Protein AF-A0A949HSY3-F1 (afdb_monomer_lite)

Secondary structure (DSSP, 8-state):
-PPPPPP--HHHHHHHHHH--SS-EEEHHHHHHTT--HHHHHHH-EEEEP-TT-GGG-EEETTEEESEEEEEEHHHHHHHHHHHTT----HHHHHHS-HHHHHHHHHHHHH--

Foldseek 3Di:
DPDPDDADDPVLLLQLLVPAQQADFDALVRCVVSVPDPVLWVVQKDKQAADPVDPVRFDDDPNHTDRIGIGGGSLSSLCVSCVSVVHDQDVCLVPPDRRSSSSVVSNVVSVVD

Structure (mmCIF, N/CA/C/O backbone):
data_AF-A0A949HSY3-F1
#
_entry.id   AF-A0A949HSY3-F1
#
loop_
_atom_site.group_PDB
_atom_site.id
_atom_site.type_symbol
_atom_site.label_atom_id
_atom_site.label_alt_id
_atom_site.label_comp_id
_atom_site.label_asym_id
_atom_site.label_entity_id
_atom_site.label_seq_id
_atom_site.pdbx_PDB_ins_code
_atom_site.Cartn_x
_atom_site.Cartn_y
_atom_site.Cartn_z
_atom_site.occupancy
_atom_site.B_iso_or_equiv
_atom_site.auth_seq_id
_atom_site.auth_comp_id
_atom_site.auth_asym_id
_atom_site.auth_atom_id
_atom_site.pdbx_PDB_model_num
ATOM 1 N N . MET A 1 1 ? -12.033 -22.070 -2.278 1.00 33.06 1 MET A N 1
ATOM 2 C CA . MET A 1 1 ? -12.481 -20.743 -1.804 1.00 33.06 1 MET A CA 1
ATOM 3 C C . MET A 1 1 ? -11.234 -19.967 -1.426 1.00 33.06 1 MET A C 1
ATOM 5 O O . MET A 1 1 ? -10.516 -20.475 -0.567 1.00 33.06 1 MET A O 1
ATOM 9 N N . PRO A 1 2 ? -10.893 -18.838 -2.069 1.00 44.91 2 PRO A N 1
ATOM 10 C CA . PRO A 1 2 ? -9.782 -18.041 -1.572 1.00 44.91 2 PRO A CA 1
ATOM 11 C C . PRO A 1 2 ? -10.191 -17.516 -0.193 1.00 44.91 2 PRO A C 1
ATOM 13 O O . PRO A 1 2 ? -11.219 -16.854 -0.049 1.00 44.91 2 PRO A O 1
ATOM 16 N N . LYS A 1 3 ? -9.440 -17.918 0.836 1.00 54.59 3 LYS A N 1
ATOM 17 C CA . LYS A 1 3 ? -9.538 -17.332 2.173 1.00 54.59 3 LYS A CA 1
ATOM 18 C C . LYS A 1 3 ? -9.333 -15.821 2.016 1.00 54.59 3 LYS A C 1
ATOM 20 O O . LYS A 1 3 ? -8.545 -15.405 1.169 1.00 54.59 3 LYS A O 1
ATOM 25 N N . GLY A 1 4 ? -10.078 -15.018 2.777 1.00 69.88 4 GLY A N 1
ATOM 26 C CA . GLY A 1 4 ? -9.854 -13.572 2.823 1.00 69.88 4 GLY A CA 1
ATOM 27 C C . GLY A 1 4 ? -8.382 -13.262 3.100 1.00 69.88 4 GLY A C 1
ATOM 28 O O . GLY A 1 4 ? -7.684 -14.093 3.686 1.00 69.88 4 GLY A O 1
ATOM 29 N N . LEU A 1 5 ? -7.931 -12.092 2.647 1.00 83.50 5 LEU A N 1
ATOM 30 C CA . LEU A 1 5 ? -6.550 -11.653 2.814 1.00 83.50 5 LEU A CA 1
ATOM 31 C C . LEU A 1 5 ? -6.108 -11.768 4.280 1.00 83.50 5 LEU A C 1
ATOM 33 O O . LEU A 1 5 ? -6.883 -11.476 5.196 1.00 83.50 5 LEU A O 1
ATOM 37 N N . THR A 1 6 ? -4.866 -12.204 4.496 1.00 92.62 6 THR A N 1
ATOM 38 C CA . THR A 1 6 ? -4.272 -12.364 5.824 1.00 92.62 6 THR A CA 1
ATOM 39 C C . THR A 1 6 ? -4.420 -11.071 6.612 1.00 92.62 6 THR A C 1
ATOM 41 O O . THR A 1 6 ? -3.971 -10.016 6.164 1.00 92.62 6 THR A O 1
ATOM 44 N N . LYS A 1 7 ? -5.023 -11.152 7.804 1.00 94.81 7 LYS A N 1
ATOM 45 C CA . LYS A 1 7 ? -5.086 -10.006 8.710 1.00 94.81 7 LYS A CA 1
ATOM 46 C C . LYS A 1 7 ? -3.721 -9.729 9.331 1.00 94.81 7 LYS A C 1
ATOM 48 O O . LYS A 1 7 ? -3.058 -10.641 9.821 1.00 94.81 7 LYS A O 1
ATOM 53 N N . ILE A 1 8 ? -3.350 -8.455 9.373 1.00 96.31 8 ILE A N 1
ATOM 54 C CA . ILE A 1 8 ? -2.115 -7.960 9.990 1.00 96.31 8 ILE A CA 1
ATOM 55 C C . ILE A 1 8 ? -2.419 -7.076 11.205 1.00 96.31 8 ILE A C 1
ATOM 57 O O . ILE A 1 8 ? -3.518 -6.538 11.349 1.00 96.31 8 ILE A O 1
ATOM 61 N N . SER A 1 9 ? -1.444 -6.921 12.103 1.00 97.06 9 SER A N 1
ATOM 62 C CA . SER A 1 9 ? -1.588 -6.079 13.298 1.00 97.06 9 SER A CA 1
ATOM 63 C C . SER A 1 9 ? -1.632 -4.583 12.946 1.00 97.06 9 SER A C 1
ATOM 65 O O . SER A 1 9 ? -1.004 -4.168 11.971 1.00 97.06 9 SER A O 1
ATOM 67 N N . LYS A 1 10 ? -2.313 -3.753 13.763 1.00 95.62 10 LYS A N 1
ATOM 68 C CA . LYS A 1 10 ? -2.359 -2.282 13.570 1.00 95.62 10 LYS A CA 1
ATOM 69 C C . LYS A 1 10 ? -0.945 -1.680 13.427 1.00 95.62 10 LYS A C 1
ATOM 71 O O . LYS A 1 10 ? -0.734 -0.962 12.459 1.00 95.62 10 LYS A O 1
ATOM 76 N N . PRO A 1 11 ? 0.067 -2.025 14.253 1.00 97.62 11 PRO A N 1
ATOM 77 C CA . PRO A 1 11 ? 1.422 -1.490 14.071 1.00 97.62 11 PRO A CA 1
ATOM 78 C C . PRO A 1 11 ? 2.067 -1.831 12.720 1.00 97.62 11 PRO A C 1
ATOM 80 O O . PRO A 1 11 ? 2.719 -0.978 12.123 1.00 97.62 11 PRO A O 1
ATOM 83 N N . LEU A 1 12 ? 1.885 -3.060 12.218 1.00 97.56 12 LEU A N 1
ATOM 84 C CA . LEU A 1 12 ? 2.410 -3.438 10.904 1.00 97.56 12 LEU A CA 1
ATOM 85 C C . LEU A 1 12 ? 1.661 -2.706 9.785 1.00 97.56 12 LEU A C 1
ATOM 87 O O . LEU A 1 12 ? 2.297 -2.212 8.860 1.00 97.56 12 LEU A O 1
ATOM 91 N N . ALA A 1 13 ? 0.338 -2.591 9.903 1.00 97.44 13 ALA A N 1
ATOM 92 C CA . ALA A 1 13 ? -0.499 -1.851 8.966 1.00 97.44 13 ALA A CA 1
ATOM 93 C C . ALA A 1 13 ? -0.069 -0.377 8.855 1.00 97.44 13 ALA A C 1
ATOM 95 O O . ALA A 1 13 ? 0.184 0.103 7.753 1.00 97.44 13 ALA A O 1
ATOM 96 N N . LEU A 1 14 ? 0.113 0.309 9.989 1.00 97.00 14 LEU A N 1
ATOM 97 C CA . LEU A 1 14 ? 0.580 1.701 10.033 1.00 97.00 14 LEU A CA 1
ATOM 98 C C . LEU A 1 14 ? 1.982 1.860 9.437 1.00 97.00 14 LEU A C 1
ATOM 100 O O . LEU A 1 14 ? 2.230 2.783 8.664 1.00 97.00 14 LEU A O 1
ATOM 104 N N . ARG A 1 15 ? 2.897 0.933 9.749 1.00 97.94 15 ARG A N 1
ATOM 105 C CA . ARG A 1 15 ? 4.243 0.933 9.164 1.00 97.94 15 ARG A CA 1
ATOM 106 C C . ARG A 1 15 ? 4.188 0.780 7.644 1.00 97.94 15 ARG A C 1
ATOM 108 O O . ARG A 1 15 ? 4.832 1.560 6.953 1.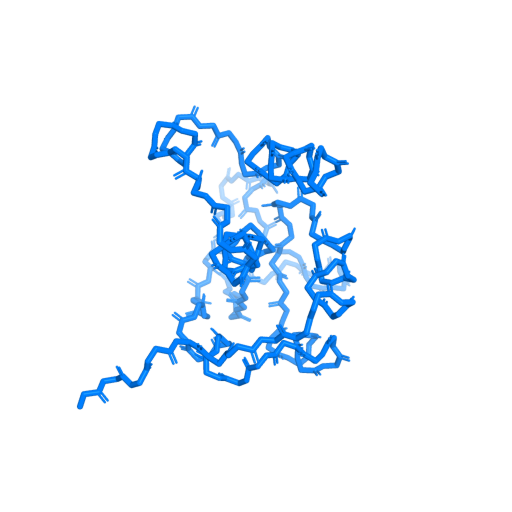00 97.94 15 ARG A O 1
ATOM 115 N N . LEU A 1 16 ? 3.433 -0.187 7.122 1.00 97.75 16 LEU A N 1
ATOM 116 C CA . LEU A 1 16 ? 3.286 -0.378 5.675 1.00 97.75 16 LEU A CA 1
ATOM 117 C C . LEU A 1 16 ? 2.677 0.856 5.004 1.00 97.75 16 LEU A C 1
ATOM 119 O O . LEU A 1 16 ? 3.209 1.320 4.000 1.00 97.75 16 LEU A O 1
ATOM 123 N N . LEU A 1 17 ? 1.626 1.434 5.592 1.00 97.56 17 LEU A N 1
ATOM 124 C CA . LEU A 1 17 ? 0.995 2.641 5.065 1.00 97.56 17 LEU A CA 1
ATOM 125 C C . LEU A 1 17 ? 1.961 3.832 5.028 1.00 97.56 17 LEU A C 1
ATOM 127 O O . LEU A 1 17 ? 1.958 4.584 4.058 1.00 97.56 17 LEU A O 1
ATOM 131 N N . SER A 1 18 ? 2.823 3.985 6.040 1.00 97.00 18 SER A N 1
ATOM 132 C CA . SER A 1 18 ? 3.825 5.062 6.078 1.00 97.00 18 SER A CA 1
ATOM 133 C C . SER A 1 18 ? 4.823 5.005 4.918 1.00 97.00 18 SER A C 1
ATOM 135 O O . SER A 1 18 ? 5.266 6.053 4.455 1.00 97.00 18 SER A O 1
ATOM 137 N N . LEU A 1 19 ? 5.118 3.800 4.417 1.00 96.88 19 LEU A N 1
ATOM 138 C CA . LEU A 1 19 ? 6.008 3.572 3.279 1.00 96.88 19 LEU A CA 1
ATOM 139 C C . LEU A 1 19 ? 5.315 3.808 1.931 1.00 96.88 19 LEU A C 1
ATOM 141 O O . LEU A 1 19 ? 5.994 4.001 0.934 1.00 96.88 19 LEU A O 1
ATOM 145 N N . CYS A 1 20 ? 3.981 3.777 1.879 1.00 96.12 20 CYS A N 1
ATOM 146 C CA . CYS A 1 20 ? 3.248 3.965 0.632 1.00 96.12 20 CYS A CA 1
ATOM 147 C C . CYS A 1 20 ? 3.225 5.446 0.237 1.00 96.12 20 CYS A C 1
ATOM 149 O O . CYS A 1 20 ? 2.849 6.302 1.045 1.00 96.12 20 CYS A O 1
ATOM 151 N N . ASP A 1 21 ? 3.556 5.735 -1.016 1.00 91.31 21 ASP A N 1
ATOM 152 C CA . ASP A 1 21 ? 3.458 7.061 -1.638 1.00 91.31 21 ASP A CA 1
ATOM 153 C C . ASP A 1 21 ? 2.377 7.133 -2.735 1.00 91.31 21 ASP A C 1
ATOM 155 O O . ASP A 1 21 ? 1.931 8.217 -3.092 1.00 91.31 21 ASP A O 1
ATOM 159 N N . GLY A 1 22 ? 1.909 5.975 -3.211 1.00 89.25 22 GLY A N 1
ATOM 160 C CA . GLY A 1 22 ? 0.908 5.794 -4.259 1.00 89.25 22 GLY A CA 1
ATOM 161 C C . GLY A 1 22 ? 1.484 5.573 -5.659 1.00 89.25 22 GLY A C 1
ATOM 162 O O . GLY A 1 22 ? 0.813 4.964 -6.493 1.00 89.25 22 GLY A O 1
ATOM 163 N N . ASP A 1 23 ? 2.711 6.003 -5.927 1.00 87.75 23 ASP A N 1
ATOM 164 C CA . ASP A 1 23 ? 3.298 5.963 -7.270 1.00 87.75 23 ASP A CA 1
ATOM 165 C C . ASP A 1 23 ? 4.359 4.887 -7.443 1.00 87.75 23 ASP A C 1
ATOM 167 O O . ASP A 1 23 ? 4.541 4.384 -8.554 1.00 87.75 23 ASP A O 1
ATOM 171 N N . GLU A 1 24 ? 4.998 4.467 -6.357 1.00 89.56 24 GLU A N 1
ATOM 172 C CA . GLU A 1 24 ? 5.968 3.388 -6.408 1.00 89.56 24 GLU A CA 1
ATOM 173 C C . GLU A 1 24 ? 5.335 2.029 -6.724 1.00 89.56 24 GLU A C 1
ATOM 175 O O . GLU A 1 24 ? 4.273 1.645 -6.217 1.00 89.56 24 GLU A O 1
ATOM 180 N N . ILE A 1 25 ? 6.074 1.246 -7.513 1.00 91.00 25 ILE A N 1
ATOM 181 C CA . ILE A 1 25 ? 5.856 -0.187 -7.679 1.00 91.00 25 ILE A CA 1
ATOM 182 C C . ILE A 1 25 ? 6.960 -0.912 -6.908 1.00 91.00 25 ILE A C 1
ATOM 184 O O . ILE A 1 25 ? 8.147 -0.817 -7.225 1.00 91.00 25 ILE A O 1
ATOM 188 N N . TRP A 1 26 ? 6.573 -1.669 -5.892 1.00 92.56 26 TRP A N 1
ATOM 189 C CA . TRP A 1 26 ? 7.494 -2.451 -5.081 1.00 92.56 26 TRP A CA 1
ATOM 190 C C . TRP A 1 26 ? 7.763 -3.804 -5.723 1.00 92.56 26 TRP A C 1
ATOM 192 O O . TRP A 1 26 ? 6.838 -4.487 -6.166 1.00 92.56 26 TRP A O 1
ATOM 202 N N . SER A 1 27 ? 9.027 -4.227 -5.740 1.00 92.19 27 SER A N 1
ATOM 203 C CA . SER A 1 27 ? 9.354 -5.598 -6.131 1.00 92.19 27 SER A CA 1
ATOM 204 C C . SER A 1 27 ? 8.764 -6.580 -5.119 1.00 92.19 27 SER A C 1
ATOM 206 O O . SER A 1 27 ? 8.618 -6.261 -3.935 1.00 92.19 27 SER A O 1
ATOM 208 N N . CYS A 1 28 ? 8.480 -7.810 -5.551 1.00 92.94 28 CYS A N 1
ATOM 209 C CA . CYS A 1 28 ? 7.993 -8.848 -4.639 1.00 92.94 28 CYS A CA 1
ATOM 210 C C . CYS A 1 28 ? 8.955 -9.075 -3.454 1.00 92.94 28 CYS A C 1
ATOM 212 O O . CYS A 1 28 ? 8.514 -9.283 -2.324 1.00 92.94 28 CYS A O 1
ATOM 214 N N . ASP A 1 29 ? 10.267 -8.976 -3.677 1.00 94.62 29 ASP A N 1
ATOM 215 C CA . ASP A 1 29 ? 11.271 -9.118 -2.616 1.00 94.62 29 ASP A CA 1
ATOM 216 C C . ASP A 1 29 ? 11.285 -7.928 -1.651 1.00 94.62 29 ASP A C 1
ATOM 218 O O . ASP A 1 29 ? 11.427 -8.111 -0.434 1.00 94.62 29 ASP A O 1
ATOM 222 N N . TYR A 1 30 ? 11.063 -6.710 -2.155 1.00 95.00 30 TYR A N 1
ATOM 223 C CA . TYR A 1 30 ? 10.860 -5.551 -1.293 1.00 95.00 30 TYR A CA 1
ATOM 224 C C . TYR A 1 30 ? 9.595 -5.718 -0.439 1.00 95.00 30 TYR A C 1
ATOM 226 O O . TYR A 1 30 ? 9.642 -5.551 0.779 1.00 95.00 30 TYR A O 1
ATOM 234 N N . CYS A 1 31 ? 8.479 -6.167 -1.021 1.00 96.38 31 CYS A N 1
ATOM 235 C CA . CYS A 1 31 ? 7.267 -6.477 -0.259 1.00 96.38 31 CYS A CA 1
ATOM 236 C C . CYS A 1 31 ? 7.540 -7.491 0.871 1.00 96.38 31 CYS A C 1
ATOM 238 O O . CYS A 1 31 ? 7.144 -7.262 2.019 1.00 96.38 31 CYS A O 1
ATOM 240 N N . ARG A 1 32 ? 8.274 -8.577 0.587 1.00 96.56 32 ARG A N 1
ATOM 241 C CA . ARG A 1 32 ? 8.643 -9.593 1.592 1.00 96.56 32 ARG A CA 1
ATOM 242 C C . ARG A 1 32 ? 9.521 -9.027 2.702 1.00 96.56 32 ARG A C 1
ATOM 244 O O . ARG A 1 32 ? 9.253 -9.278 3.878 1.00 96.56 32 ARG A O 1
ATOM 251 N N . THR A 1 33 ? 10.534 -8.228 2.366 1.00 97.12 33 THR A N 1
ATOM 252 C CA . THR A 1 33 ? 11.393 -7.570 3.371 1.00 97.12 33 THR A CA 1
ATOM 253 C C . THR A 1 33 ? 10.621 -6.568 4.232 1.00 97.12 33 THR A C 1
ATOM 255 O O . THR A 1 33 ? 10.887 -6.465 5.433 1.00 97.12 33 THR A O 1
ATOM 258 N N . GLN A 1 34 ? 9.593 -5.912 3.684 1.00 97.44 34 GLN A N 1
ATOM 259 C CA . GLN A 1 34 ? 8.677 -5.070 4.459 1.00 97.44 34 GLN A CA 1
ATOM 260 C C . GLN A 1 34 ? 7.630 -5.849 5.266 1.00 97.44 34 GLN A C 1
ATOM 262 O O . GLN A 1 34 ? 6.916 -5.235 6.063 1.00 97.44 34 GLN A O 1
ATOM 267 N N . ARG A 1 35 ? 7.610 -7.185 5.164 1.00 97.50 35 ARG A N 1
ATOM 268 C CA . ARG A 1 35 ? 6.657 -8.099 5.816 1.00 97.50 35 ARG A CA 1
ATOM 269 C C . ARG A 1 35 ? 5.218 -7.958 5.311 1.00 97.50 35 ARG A C 1
ATOM 271 O O . ARG A 1 35 ? 4.278 -8.173 6.075 1.00 97.50 35 ARG A O 1
ATOM 278 N N . VAL A 1 36 ? 5.040 -7.615 4.036 1.00 97.50 36 VAL A N 1
ATOM 279 C CA . VAL A 1 36 ? 3.741 -7.757 3.364 1.00 97.50 36 VAL A CA 1
ATOM 280 C C . VAL A 1 36 ? 3.387 -9.255 3.311 1.00 97.50 36 VAL A C 1
ATOM 282 O O . VAL A 1 36 ? 4.256 -10.053 2.949 1.00 97.50 36 VAL A O 1
ATOM 285 N N . PRO A 1 37 ? 2.163 -9.674 3.687 1.00 97.38 37 PRO A N 1
ATOM 286 C CA . PRO A 1 37 ? 1.764 -11.079 3.618 1.00 97.38 37 PRO A CA 1
ATOM 287 C C . PRO A 1 37 ? 1.862 -11.656 2.200 1.00 97.38 37 PRO A C 1
ATOM 289 O O . PRO A 1 37 ? 1.500 -10.996 1.228 1.00 97.38 37 PRO A O 1
ATOM 292 N N . GLU A 1 38 ? 2.312 -12.907 2.069 1.00 95.94 38 GLU A N 1
ATOM 293 C CA . GLU A 1 38 ? 2.550 -13.521 0.752 1.00 95.94 38 GLU A CA 1
ATOM 294 C C . GLU A 1 38 ? 1.267 -13.627 -0.088 1.00 95.94 38 GLU A C 1
ATOM 296 O O . GLU A 1 38 ? 1.304 -13.462 -1.302 1.00 95.94 38 GLU A O 1
ATOM 301 N N . ASP A 1 39 ? 0.110 -13.840 0.538 1.00 95.50 39 ASP A N 1
ATOM 302 C CA . ASP A 1 39 ? -1.175 -13.880 -0.163 1.00 95.50 39 ASP A CA 1
ATOM 303 C C . ASP A 1 39 ? -1.602 -12.509 -0.706 1.00 95.50 39 ASP A C 1
ATOM 305 O O . ASP A 1 39 ? -2.281 -12.452 -1.732 1.00 95.50 39 ASP A O 1
ATOM 309 N N . TRP A 1 40 ? -1.166 -11.412 -0.075 1.00 96.00 40 TRP A N 1
ATOM 310 C CA . TRP A 1 40 ? -1.331 -10.069 -0.633 1.00 96.00 40 TRP A CA 1
ATOM 311 C C . TRP A 1 40 ? -0.435 -9.916 -1.860 1.00 96.00 40 TRP A C 1
ATOM 313 O O . TRP A 1 40 ? -0.921 -9.538 -2.918 1.00 96.00 40 TRP A O 1
ATOM 323 N N . ILE A 1 41 ? 0.847 -10.283 -1.756 1.00 95.31 41 ILE A N 1
ATOM 324 C CA . ILE A 1 41 ? 1.805 -10.185 -2.870 1.00 95.31 41 ILE A CA 1
ATOM 325 C C . ILE A 1 41 ? 1.305 -10.980 -4.078 1.00 95.31 41 ILE A C 1
ATOM 327 O O . ILE A 1 41 ? 1.209 -10.441 -5.174 1.00 95.31 41 ILE A O 1
ATOM 331 N N . VAL A 1 42 ? 0.920 -12.244 -3.883 1.00 94.69 42 VAL A N 1
ATOM 332 C CA . VAL A 1 42 ? 0.430 -13.114 -4.964 1.00 94.69 42 VAL A CA 1
ATOM 333 C C . VAL A 1 42 ? -0.824 -12.554 -5.629 1.00 94.69 42 VAL A C 1
ATOM 335 O O . VAL A 1 42 ? -0.990 -12.730 -6.835 1.00 94.69 42 VAL A O 1
ATOM 338 N N . ARG A 1 43 ? -1.706 -11.906 -4.860 1.00 94.06 43 ARG A N 1
ATOM 339 C CA . ARG A 1 43 ? -2.957 -11.342 -5.375 1.00 94.06 43 ARG A CA 1
ATOM 340 C C . ARG A 1 43 ? -2.762 -10.006 -6.086 1.00 94.06 43 ARG A C 1
ATOM 342 O O . ARG A 1 43 ? -3.475 -9.747 -7.047 1.00 94.06 43 ARG A O 1
ATOM 349 N N . LEU A 1 44 ? -1.885 -9.154 -5.564 1.00 93.56 44 LEU A N 1
ATOM 350 C CA . LEU A 1 44 ? -1.726 -7.772 -6.016 1.00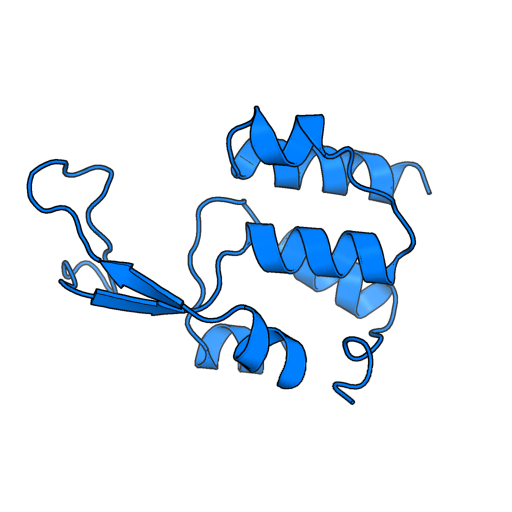 93.56 44 LEU A CA 1
ATOM 351 C C . LEU A 1 44 ? -0.618 -7.602 -7.056 1.00 93.56 44 LEU A C 1
ATOM 353 O O . LEU A 1 44 ? -0.539 -6.547 -7.681 1.00 93.56 44 LEU A O 1
ATOM 357 N N . ARG A 1 45 ? 0.271 -8.591 -7.206 1.00 92.75 45 ARG A N 1
ATOM 358 C CA . ARG A 1 45 ? 1.345 -8.503 -8.193 1.00 92.75 45 ARG A CA 1
ATOM 359 C C . ARG A 1 45 ? 0.784 -8.467 -9.607 1.00 92.75 45 ARG A C 1
ATOM 361 O O . ARG A 1 45 ? -0.128 -9.223 -9.938 1.00 92.75 45 ARG A O 1
ATOM 368 N N . ASP A 1 46 ? 1.401 -7.636 -10.429 1.00 90.75 46 ASP A N 1
ATOM 369 C CA . ASP A 1 46 ? 1.129 -7.540 -11.856 1.00 90.75 46 ASP A CA 1
ATOM 370 C C . ASP A 1 46 ? 2.436 -7.287 -12.621 1.00 90.75 46 ASP A C 1
ATOM 372 O O . ASP A 1 46 ? 3.472 -6.980 -12.018 1.00 90.75 46 ASP A O 1
ATOM 376 N N . ILE A 1 47 ? 2.386 -7.434 -13.942 1.00 85.00 47 ILE A N 1
ATOM 377 C CA . ILE A 1 47 ? 3.476 -7.100 -14.856 1.00 85.00 47 ILE A CA 1
ATOM 378 C C . ILE A 1 47 ? 3.170 -5.734 -15.463 1.00 85.00 47 ILE A C 1
ATOM 380 O O . ILE A 1 47 ? 2.258 -5.586 -16.271 1.00 85.00 47 ILE A O 1
ATOM 384 N N . TYR A 1 48 ? 3.959 -4.734 -15.088 1.00 80.69 48 TYR A N 1
ATOM 385 C CA . TYR A 1 48 ? 3.824 -3.379 -15.607 1.00 80.69 48 TYR A CA 1
ATOM 386 C C . TYR A 1 48 ? 4.770 -3.181 -16.786 1.00 80.69 48 TYR A C 1
ATOM 388 O O . TYR A 1 48 ? 5.976 -3.398 -16.658 1.00 80.69 48 TYR A O 1
ATOM 396 N N . GLU A 1 49 ? 4.227 -2.774 -17.929 1.00 73.88 49 GLU A N 1
ATOM 397 C CA . GLU A 1 49 ? 5.009 -2.488 -19.131 1.00 73.88 49 GLU A CA 1
ATOM 398 C C . GLU A 1 49 ? 5.447 -1.023 -19.143 1.00 73.88 49 GLU A C 1
ATOM 400 O O . GLU A 1 49 ? 4.650 -0.119 -18.879 1.00 73.88 49 GLU A O 1
ATOM 405 N N . SER A 1 50 ? 6.711 -0.779 -19.484 1.00 65.50 50 SER A N 1
ATOM 406 C CA . SER A 1 50 ? 7.171 0.576 -19.773 1.00 65.50 50 SER A CA 1
ATOM 407 C C . SER A 1 50 ? 6.599 1.047 -21.096 1.00 65.50 50 SER A C 1
ATOM 409 O O . SER A 1 50 ? 6.776 0.401 -22.130 1.00 65.50 50 SER A O 1
ATOM 411 N N . ASN A 1 51 ? 6.012 2.239 -21.097 1.00 61.50 51 ASN A N 1
ATOM 412 C CA . ASN A 1 51 ? 5.710 2.927 -22.340 1.00 61.50 51 ASN A CA 1
ATOM 413 C C . ASN A 1 51 ? 6.884 3.836 -22.722 1.00 61.50 51 ASN A C 1
ATOM 415 O O . ASN A 1 51 ? 6.980 4.969 -22.264 1.00 61.50 51 ASN A O 1
ATOM 419 N N . PHE A 1 52 ? 7.763 3.356 -23.603 1.00 57.47 52 PHE A N 1
ATOM 420 C CA . PHE A 1 52 ? 8.935 4.111 -24.074 1.00 57.47 52 PHE A CA 1
ATOM 421 C C . PHE A 1 52 ? 8.595 5.374 -24.889 1.00 57.47 52 PHE A C 1
ATOM 423 O O . PHE A 1 52 ? 9.493 6.156 -25.196 1.00 57.47 52 PHE A O 1
ATOM 430 N N . ALA A 1 53 ? 7.325 5.580 -25.263 1.00 57.78 53 ALA A N 1
ATOM 431 C CA . ALA A 1 53 ? 6.872 6.799 -25.934 1.00 57.78 53 ALA A CA 1
ATOM 432 C C . ALA A 1 53 ? 6.623 7.967 -24.961 1.00 57.78 53 ALA A C 1
ATOM 434 O O . ALA A 1 53 ? 6.546 9.113 -25.401 1.00 57.78 53 ALA A O 1
ATOM 435 N N . ASP A 1 54 ? 6.519 7.690 -23.659 1.00 53.97 54 ASP A N 1
ATOM 436 C CA . ASP A 1 54 ? 6.358 8.687 -22.604 1.00 53.97 54 ASP A CA 1
ATOM 437 C C . ASP A 1 54 ? 7.392 8.437 -21.486 1.00 53.97 54 ASP A C 1
ATOM 439 O O . ASP A 1 54 ? 7.281 7.457 -20.745 1.00 53.97 54 ASP A O 1
ATOM 443 N N . PRO A 1 55 ? 8.402 9.313 -21.319 1.00 54.38 55 PRO A N 1
ATOM 444 C CA . PRO A 1 55 ? 9.420 9.167 -20.281 1.00 54.38 55 PRO A CA 1
ATOM 445 C C . PRO A 1 55 ? 8.848 9.072 -18.859 1.00 54.38 55 PRO A C 1
ATOM 447 O O . PRO A 1 55 ? 9.466 8.428 -18.014 1.00 54.38 55 PRO A O 1
ATOM 450 N N . GLY A 1 56 ? 7.678 9.677 -18.600 1.00 56.38 56 GLY A N 1
ATOM 451 C CA . GLY A 1 56 ? 6.982 9.598 -17.309 1.00 56.38 56 GLY A CA 1
ATOM 452 C C . GLY A 1 56 ? 6.332 8.237 -17.035 1.00 56.38 56 GLY A C 1
ATOM 453 O O . GLY A 1 56 ? 6.020 7.925 -15.890 1.00 56.38 56 GLY A O 1
ATOM 454 N N . SER A 1 57 ? 6.181 7.415 -18.075 1.00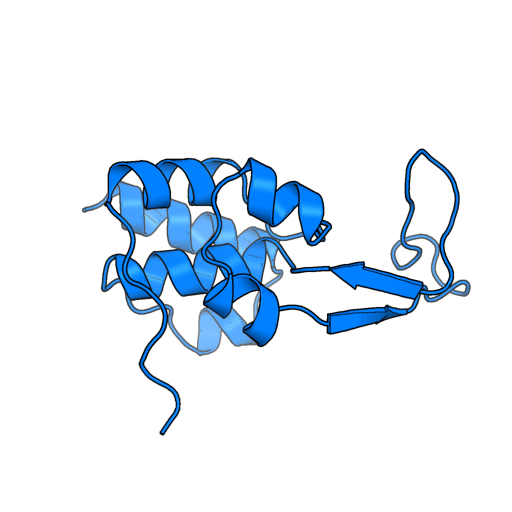 56.41 57 SER A N 1
ATOM 455 C CA . SER A 1 57 ? 5.625 6.059 -18.038 1.00 56.41 57 SER A CA 1
ATOM 456 C C . SER A 1 57 ? 6.702 4.976 -18.210 1.00 56.41 57 SER A C 1
ATOM 458 O O . SER A 1 57 ? 6.386 3.796 -18.379 1.00 56.41 57 SER A O 1
ATOM 460 N N . THR A 1 58 ? 7.982 5.363 -18.207 1.00 59.66 58 THR A N 1
ATOM 461 C CA . THR A 1 58 ? 9.107 4.425 -18.249 1.00 59.66 58 THR A CA 1
ATOM 462 C C . THR A 1 58 ? 9.468 4.005 -16.828 1.00 59.66 58 THR A C 1
ATOM 464 O O . THR A 1 58 ? 9.748 4.839 -15.969 1.00 59.66 58 THR A O 1
ATOM 467 N N . ILE A 1 59 ? 9.462 2.701 -16.579 1.00 64.75 59 ILE A N 1
ATOM 468 C CA . ILE A 1 59 ? 9.826 2.103 -15.298 1.00 64.75 59 ILE A CA 1
ATOM 469 C C . ILE A 1 59 ? 11.343 1.962 -15.249 1.00 64.75 59 ILE A C 1
ATOM 471 O O . ILE A 1 59 ? 11.952 1.386 -16.152 1.00 64.75 59 ILE A O 1
ATOM 475 N N . TYR A 1 60 ? 11.948 2.461 -14.175 1.00 64.31 60 TYR A N 1
ATOM 476 C CA . TYR A 1 60 ? 13.387 2.382 -13.955 1.00 64.31 60 TYR A CA 1
ATOM 477 C C . TYR A 1 60 ? 13.698 1.505 -12.742 1.00 64.31 60 TYR A C 1
ATOM 479 O O . TYR A 1 60 ? 13.108 1.677 -11.678 1.00 64.31 60 TYR A O 1
ATOM 487 N N . GLN A 1 61 ? 14.674 0.607 -12.876 1.00 66.44 61 GLN A N 1
ATOM 488 C CA . GLN A 1 61 ? 15.280 -0.125 -11.763 1.00 66.44 61 GLN A CA 1
ATOM 489 C C . GLN A 1 61 ? 16.777 0.191 -11.731 1.00 66.44 61 GLN A C 1
ATOM 491 O O . GLN A 1 61 ? 17.475 0.000 -12.724 1.00 66.44 61 GLN A O 1
ATOM 496 N N . GLU A 1 62 ? 17.262 0.728 -10.607 1.00 66.50 62 GLU A N 1
ATOM 497 C CA . GLU A 1 62 ? 18.667 1.148 -10.438 1.00 66.50 62 GLU A CA 1
ATOM 498 C C . GLU A 1 62 ? 19.160 2.107 -11.545 1.00 66.50 62 GLU A C 1
ATOM 500 O O . GLU A 1 62 ? 20.315 2.072 -11.962 1.00 66.50 62 GLU A O 1
ATOM 505 N N . GLY A 1 63 ? 18.266 2.964 -12.050 1.00 64.44 63 GLY A N 1
ATOM 506 C CA . GLY A 1 63 ? 18.561 3.914 -13.129 1.00 64.44 63 GLY A CA 1
ATOM 507 C C . GLY A 1 63 ? 18.498 3.331 -14.546 1.00 64.44 63 GLY A C 1
ATOM 508 O O . GLY A 1 63 ? 18.639 4.086 -15.505 1.00 64.44 63 GLY A O 1
ATOM 509 N N . ASN A 1 64 ? 18.235 2.030 -14.703 1.00 57.72 64 ASN A N 1
ATOM 510 C CA . ASN A 1 64 ? 18.061 1.395 -16.009 1.00 57.72 64 ASN A CA 1
ATOM 511 C C . ASN A 1 64 ? 16.574 1.287 -16.372 1.00 57.72 64 ASN A C 1
ATOM 513 O O . ASN A 1 64 ? 15.793 0.814 -15.542 1.00 57.72 64 ASN A O 1
ATOM 517 N N . PRO A 1 65 ? 16.164 1.675 -17.592 1.00 63.41 65 PRO A N 1
ATOM 518 C CA . PRO A 1 65 ? 14.797 1.468 -18.044 1.00 63.41 65 PRO A CA 1
ATOM 519 C C . PRO A 1 65 ? 14.534 -0.031 -18.233 1.00 63.41 65 PRO A C 1
ATOM 521 O O . PRO A 1 65 ? 15.297 -0.724 -18.910 1.00 63.41 65 PRO A O 1
ATOM 524 N N . LEU A 1 66 ? 13.449 -0.535 -17.651 1.00 69.06 66 LEU A N 1
ATOM 525 C CA . LEU A 1 66 ? 13.012 -1.918 -17.814 1.00 69.06 66 LEU A CA 1
ATOM 526 C C . LEU A 1 66 ? 11.799 -1.980 -18.736 1.00 69.06 66 LEU A C 1
ATOM 528 O O . LEU A 1 66 ? 10.843 -1.252 -18.504 1.00 69.06 66 LEU A O 1
ATOM 532 N N . PRO A 1 67 ? 11.767 -2.863 -19.746 1.00 67.56 67 PRO A N 1
ATOM 533 C CA . PRO A 1 67 ? 10.595 -2.998 -20.609 1.00 67.56 67 PRO A CA 1
ATOM 534 C C . PRO A 1 67 ? 9.375 -3.519 -19.847 1.00 67.56 67 PRO A C 1
ATOM 536 O O . PRO A 1 67 ? 8.255 -3.139 -20.162 1.00 67.56 67 PRO A O 1
ATOM 539 N N . HIS A 1 68 ? 9.605 -4.352 -18.832 1.00 77.50 68 HIS A N 1
ATOM 540 C CA . HIS A 1 68 ? 8.573 -4.909 -17.970 1.00 77.50 68 HIS A CA 1
ATOM 541 C C . HIS A 1 68 ? 9.101 -4.966 -16.541 1.00 77.50 68 HIS A C 1
ATOM 543 O O . HIS A 1 68 ? 10.279 -5.265 -16.326 1.00 77.50 68 HIS A O 1
ATOM 549 N N . TYR A 1 69 ? 8.228 -4.728 -15.572 1.00 81.69 69 TYR A N 1
ATOM 550 C CA . TYR A 1 69 ? 8.544 -4.836 -14.158 1.00 81.69 69 TYR A CA 1
ATOM 551 C C . TYR A 1 69 ? 7.414 -5.558 -13.426 1.00 81.69 69 TYR A C 1
ATOM 553 O O . TYR A 1 69 ? 6.277 -5.090 -13.413 1.00 81.69 69 TYR A O 1
ATOM 561 N N . GLU A 1 70 ? 7.723 -6.712 -12.833 1.00 87.31 70 GLU A N 1
ATOM 562 C CA . GLU A 1 70 ? 6.782 -7.444 -11.980 1.00 87.31 70 GLU A CA 1
ATOM 563 C C . GLU A 1 70 ? 6.839 -6.881 -10.558 1.00 87.31 70 GLU A C 1
ATOM 565 O O . GLU A 1 70 ? 7.891 -6.882 -9.909 1.00 87.31 70 GLU A O 1
ATOM 570 N N . GLY A 1 71 ? 5.700 -6.431 -10.044 1.00 92.88 71 GLY A N 1
ATOM 571 C CA . GLY A 1 71 ? 5.652 -5.863 -8.706 1.00 92.88 71 GLY A CA 1
ATOM 572 C C . GLY A 1 71 ? 4.248 -5.569 -8.216 1.00 92.88 71 GLY A C 1
ATOM 573 O O . GLY A 1 71 ? 3.259 -5.935 -8.842 1.00 92.88 71 GLY A O 1
ATOM 574 N N . VAL A 1 72 ? 4.172 -4.908 -7.069 1.00 94.62 72 VAL A N 1
ATOM 575 C CA . VAL A 1 72 ? 2.926 -4.508 -6.417 1.00 94.62 72 VAL A CA 1
ATOM 576 C C . VAL A 1 72 ? 2.929 -2.992 -6.270 1.00 94.62 72 VAL A C 1
ATOM 578 O O . VAL A 1 72 ? 3.879 -2.439 -5.717 1.00 94.62 72 VAL A O 1
ATOM 581 N N . ARG A 1 73 ? 1.881 -2.300 -6.728 1.00 93.50 73 ARG A N 1
ATOM 582 C CA . ARG A 1 73 ? 1.783 -0.849 -6.508 1.00 93.50 73 ARG A CA 1
ATOM 583 C C . ARG A 1 73 ? 1.569 -0.556 -5.031 1.00 93.50 73 ARG A C 1
ATOM 585 O O . ARG A 1 73 ? 0.741 -1.190 -4.373 1.00 93.50 73 ARG A O 1
ATOM 592 N N . SER A 1 74 ? 2.257 0.461 -4.528 1.00 95.31 74 SER A N 1
ATOM 593 C CA . SER A 1 74 ? 2.129 0.892 -3.137 1.00 95.31 74 SER A CA 1
ATOM 594 C C . SER A 1 74 ? 0.689 1.315 -2.791 1.00 95.31 74 SER A C 1
ATOM 596 O O . SER A 1 74 ? 0.215 1.037 -1.690 1.00 95.31 74 SER A O 1
ATOM 598 N N . VAL A 1 75 ? -0.071 1.875 -3.747 1.00 96.00 75 VAL A N 1
ATOM 599 C CA . VAL A 1 75 ? -1.501 2.196 -3.554 1.00 96.00 75 VAL A CA 1
ATOM 600 C C . VAL A 1 75 ? -2.366 0.963 -3.283 1.00 96.00 75 VAL A C 1
ATOM 602 O O . VAL A 1 75 ? -3.240 1.015 -2.421 1.00 96.00 75 VAL A O 1
ATOM 605 N N . ASP A 1 76 ? -2.108 -0.165 -3.948 1.00 96.00 76 ASP A N 1
ATOM 606 C CA . ASP A 1 76 ? -2.910 -1.381 -3.767 1.00 96.00 76 ASP A CA 1
ATOM 607 C C . ASP A 1 76 ? -2.658 -1.990 -2.374 1.00 96.00 76 ASP A C 1
ATOM 609 O O . ASP A 1 76 ? -3.575 -2.497 -1.720 1.00 96.00 76 ASP A O 1
ATOM 613 N N . ILE A 1 77 ? -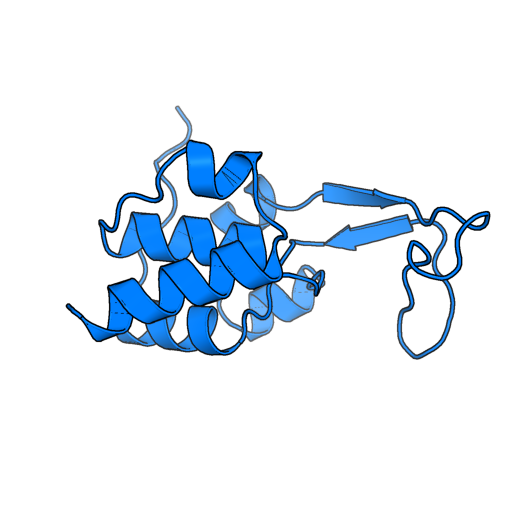1.424 -1.859 -1.869 1.00 96.88 77 ILE A N 1
ATOM 614 C CA . ILE A 1 77 ? -1.069 -2.199 -0.484 1.00 96.88 77 ILE A CA 1
ATOM 615 C C . ILE A 1 77 ? -1.800 -1.273 0.494 1.00 96.88 77 ILE A C 1
ATOM 617 O O . ILE A 1 77 ? -2.363 -1.759 1.476 1.00 96.88 77 ILE A O 1
ATOM 621 N N . ALA A 1 78 ? -1.833 0.037 0.230 1.00 97.31 78 ALA A N 1
ATOM 622 C CA . ALA A 1 78 ? -2.531 1.005 1.077 1.00 97.31 78 ALA A CA 1
ATOM 623 C C . ALA A 1 78 ? -4.040 0.715 1.171 1.00 97.31 78 ALA A C 1
ATOM 625 O O . ALA A 1 78 ? -4.605 0.770 2.264 1.00 97.31 78 ALA A O 1
ATOM 626 N N . VAL A 1 79 ? -4.681 0.332 0.062 1.00 96.38 79 VAL A N 1
ATOM 627 C CA . VAL A 1 79 ? -6.094 -0.083 0.047 1.00 96.38 79 VAL A CA 1
ATOM 628 C C . VAL A 1 79 ? -6.308 -1.345 0.888 1.00 96.38 79 VAL A C 1
ATOM 630 O O . VAL A 1 79 ? -7.197 -1.367 1.738 1.00 96.38 79 VAL A O 1
ATOM 633 N N . CYS A 1 80 ? -5.451 -2.364 0.751 1.00 96.12 80 CYS A N 1
ATOM 634 C CA . CYS A 1 80 ? -5.528 -3.566 1.593 1.00 96.12 80 CYS A CA 1
ATOM 635 C C . CYS A 1 80 ? -5.308 -3.253 3.084 1.00 96.12 80 CYS A C 1
ATOM 637 O O . CYS A 1 80 ? -5.937 -3.861 3.953 1.00 96.12 80 CYS A O 1
ATOM 639 N N . VAL A 1 81 ? -4.439 -2.287 3.403 1.00 96.69 81 VAL A N 1
ATOM 640 C CA . VAL A 1 81 ? -4.257 -1.791 4.774 1.00 96.69 81 VAL A CA 1
ATOM 641 C C . VAL A 1 81 ? -5.536 -1.135 5.297 1.00 96.69 81 VAL A C 1
ATOM 643 O O . VAL A 1 81 ? -5.947 -1.458 6.414 1.00 96.69 81 VAL A O 1
ATOM 646 N N . ALA A 1 82 ? -6.179 -0.266 4.511 1.00 95.31 82 ALA A N 1
ATOM 647 C CA . ALA A 1 82 ? -7.440 0.370 4.891 1.00 95.31 82 ALA A CA 1
ATOM 648 C C . ALA A 1 82 ? -8.511 -0.685 5.214 1.00 95.31 82 ALA A C 1
ATOM 650 O O . ALA A 1 82 ? -9.094 -0.665 6.299 1.00 95.31 82 ALA A O 1
ATOM 651 N N . GLU A 1 83 ? -8.677 -1.686 4.344 1.00 94.00 83 GLU A N 1
ATOM 652 C CA . GLU A 1 83 ? -9.594 -2.808 4.575 1.00 94.00 83 GLU A CA 1
ATOM 653 C C . GLU A 1 83 ? -9.241 -3.607 5.839 1.00 94.00 83 GLU A C 1
ATOM 655 O O . GLU A 1 83 ? -10.123 -3.953 6.631 1.00 94.00 83 GLU A O 1
ATOM 660 N N . ASN A 1 84 ? -7.952 -3.877 6.076 1.00 94.88 84 ASN A N 1
ATOM 661 C CA . ASN A 1 84 ? -7.492 -4.578 7.276 1.00 94.88 84 ASN A CA 1
ATOM 662 C C . ASN A 1 84 ? -7.843 -3.811 8.563 1.00 94.88 84 ASN A C 1
ATOM 664 O O . ASN A 1 84 ? -8.209 -4.430 9.569 1.00 94.88 84 ASN A O 1
ATOM 668 N N . LEU A 1 85 ? -7.764 -2.478 8.512 1.00 94.50 85 LEU A N 1
ATOM 669 C CA . LEU A 1 85 ? -8.152 -1.560 9.585 1.00 94.50 85 LEU A CA 1
ATOM 670 C C . LEU A 1 85 ? -9.661 -1.268 9.620 1.00 94.50 85 LEU A C 1
ATOM 672 O O . LEU A 1 85 ? -10.117 -0.563 10.507 1.00 94.50 85 LEU A O 1
ATOM 676 N N . SER A 1 86 ? -10.455 -1.886 8.739 1.00 94.44 86 SER A N 1
ATOM 677 C CA . SER A 1 86 ? -11.908 -1.675 8.613 1.00 94.44 86 SER A CA 1
ATOM 678 C C . SER A 1 86 ? -12.316 -0.263 8.164 1.00 94.44 86 SER A C 1
ATOM 680 O O . SER A 1 86 ? -13.473 0.123 8.325 1.00 94.44 86 SER A O 1
ATOM 682 N N . ILE A 1 87 ? -11.398 0.473 7.536 1.00 93.38 87 ILE A N 1
ATOM 683 C CA . ILE A 1 87 ? -11.656 1.761 6.891 1.00 93.38 87 ILE A CA 1
ATOM 684 C C . ILE A 1 87 ? -12.155 1.488 5.474 1.00 93.38 87 ILE A C 1
ATOM 686 O O . ILE A 1 87 ? -11.475 0.858 4.662 1.00 93.38 87 ILE A O 1
ATOM 690 N N . LYS A 1 88 ? -13.365 1.959 5.163 1.00 90.06 88 LYS A N 1
ATOM 691 C CA . LYS A 1 88 ? -13.939 1.835 3.820 1.00 90.06 88 LYS A CA 1
ATOM 692 C C . LYS A 1 88 ? -13.432 2.968 2.940 1.00 90.06 88 LYS A C 1
ATOM 694 O O . LYS A 1 88 ? -13.761 4.125 3.192 1.00 90.06 88 LYS A O 1
ATOM 699 N N . VAL A 1 89 ? -12.676 2.627 1.901 1.00 90.19 89 VAL A N 1
ATOM 700 C CA . VAL A 1 89 ? -12.304 3.583 0.854 1.00 90.19 89 VAL A CA 1
ATOM 701 C C . VAL A 1 89 ? -13.493 3.766 -0.083 1.00 90.19 89 VAL A C 1
ATOM 703 O O . VAL A 1 89 ? -14.072 2.784 -0.547 1.00 90.19 89 VAL A O 1
ATOM 706 N N . ASP A 1 90 ? -13.891 5.014 -0.321 1.00 89.62 90 ASP A N 1
ATOM 707 C CA . ASP A 1 90 ? -14.994 5.320 -1.232 1.00 89.62 90 ASP A CA 1
ATOM 708 C C . ASP A 1 90 ? -14.604 4.913 -2.670 1.00 89.62 90 ASP A C 1
ATOM 710 O O . ASP A 1 90 ? -13.518 5.290 -3.123 1.00 89.62 90 ASP A O 1
ATOM 714 N N . PRO A 1 91 ? -15.448 4.166 -3.410 1.00 88.38 91 PRO A N 1
ATOM 715 C CA . PRO A 1 91 ? -15.180 3.827 -4.806 1.00 88.38 91 PRO A CA 1
ATOM 716 C C . PRO A 1 91 ? -14.850 5.044 -5.677 1.00 88.38 91 PRO A C 1
ATOM 718 O O . PRO A 1 91 ? -13.957 4.972 -6.517 1.00 88.38 91 PRO A O 1
ATOM 721 N N . TRP A 1 92 ? -15.489 6.193 -5.432 1.00 89.81 92 TRP A N 1
ATOM 722 C CA . TRP A 1 92 ? -15.194 7.418 -6.174 1.00 89.81 92 TRP A CA 1
ATOM 723 C C . TRP A 1 92 ? -13.757 7.908 -5.942 1.00 89.81 92 TRP A C 1
ATOM 725 O O . TRP A 1 92 ? -13.107 8.395 -6.870 1.00 89.81 92 TRP A O 1
ATOM 735 N N . VAL A 1 93 ? -13.227 7.730 -4.725 1.00 88.88 93 VAL A N 1
ATOM 736 C CA . VAL A 1 93 ? -11.830 8.058 -4.412 1.00 88.88 93 VAL A CA 1
ATOM 737 C C . VAL A 1 93 ? -10.893 7.178 -5.233 1.00 88.88 93 VAL A C 1
ATOM 739 O O . VAL A 1 93 ? -9.958 7.704 -5.829 1.00 88.88 93 VAL A O 1
ATOM 742 N N . LEU A 1 94 ? -11.182 5.878 -5.323 1.00 88.88 94 LEU A N 1
ATOM 743 C CA . LEU A 1 94 ? -10.374 4.921 -6.083 1.00 88.88 94 LEU A CA 1
ATOM 744 C C . LEU A 1 94 ? -10.393 5.182 -7.595 1.00 88.88 94 LEU A C 1
ATOM 746 O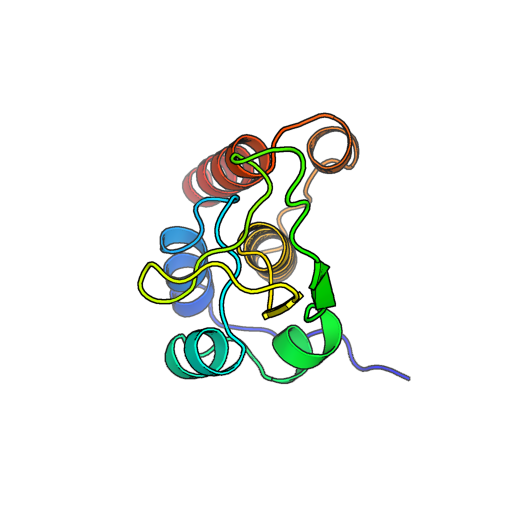 O . LEU A 1 94 ? -9.368 5.030 -8.253 1.00 88.88 94 LEU A O 1
ATOM 750 N N . GLU A 1 95 ? -11.546 5.561 -8.146 1.00 87.69 95 GLU A N 1
ATOM 751 C CA . GLU A 1 95 ? -11.744 5.664 -9.598 1.00 87.69 95 GLU A CA 1
ATOM 752 C C . GLU A 1 95 ? -11.363 7.033 -10.179 1.00 87.69 95 GLU A C 1
ATOM 754 O O . GLU A 1 95 ? -10.961 7.116 -11.338 1.00 87.69 95 GLU A O 1
ATOM 759 N N . SER A 1 96 ? -11.498 8.112 -9.401 1.00 85.81 96 SER A N 1
ATOM 760 C CA . SER A 1 96 ? -11.390 9.488 -9.922 1.00 85.81 96 SER A CA 1
ATOM 761 C C . SER A 1 96 ? -10.109 10.221 -9.528 1.00 85.81 96 SER A C 1
ATOM 763 O O . SER A 1 96 ? -9.929 11.373 -9.925 1.00 85.81 96 SER A O 1
ATOM 765 N N . ASN A 1 97 ? -9.225 9.603 -8.739 1.00 89.50 97 ASN A N 1
ATOM 766 C CA . ASN A 1 97 ? -8.061 10.290 -8.182 1.00 89.50 97 ASN A CA 1
ATOM 767 C C . ASN A 1 97 ? -6.740 9.637 -8.573 1.00 89.50 97 ASN A C 1
ATOM 769 O O . ASN A 1 97 ? -6.637 8.437 -8.815 1.00 89.50 97 ASN A O 1
ATOM 773 N N . HIS A 1 98 ? -5.696 10.463 -8.582 1.00 91.81 98 HIS A N 1
ATOM 774 C CA . HIS A 1 98 ? -4.332 9.978 -8.708 1.00 91.81 98 HIS A CA 1
ATOM 775 C C . HIS A 1 98 ? -3.968 9.084 -7.517 1.00 91.81 98 HIS A C 1
ATOM 777 O O . HIS A 1 98 ? -4.404 9.326 -6.390 1.00 91.81 98 HIS A O 1
ATOM 783 N N . ARG A 1 99 ? -3.115 8.082 -7.737 1.00 93.31 99 ARG A N 1
ATOM 784 C CA . ARG A 1 99 ? -2.777 7.089 -6.709 1.00 93.31 99 ARG A CA 1
ATOM 785 C C . ARG A 1 99 ? -2.179 7.711 -5.444 1.00 93.31 99 ARG A C 1
ATOM 787 O O . ARG A 1 99 ? -2.557 7.321 -4.342 1.00 93.31 99 ARG A O 1
ATOM 794 N N . ALA A 1 100 ? -1.331 8.728 -5.589 1.00 92.69 100 ALA A N 1
ATOM 795 C CA . ALA A 1 100 ? -0.805 9.487 -4.453 1.00 92.69 100 ALA A CA 1
ATOM 796 C C . ALA A 1 100 ? -1.904 10.160 -3.606 1.00 92.69 100 ALA A C 1
ATOM 798 O O . ALA A 1 100 ? -1.829 10.171 -2.378 1.00 92.69 100 ALA A O 1
ATOM 799 N N . VAL A 1 101 ? -2.966 10.665 -4.246 1.00 94.12 101 VAL A N 1
ATOM 800 C CA . VAL A 1 101 ? -4.116 11.272 -3.554 1.00 94.12 101 VAL A CA 1
ATOM 801 C C . VAL A 1 101 ? -4.907 10.211 -2.792 1.00 94.12 101 VAL A C 1
ATOM 803 O O . VAL A 1 101 ? -5.299 10.450 -1.653 1.00 94.12 101 VAL A O 1
ATOM 806 N N . ILE A 1 102 ? -5.082 9.019 -3.372 1.00 95.81 102 ILE A N 1
ATOM 807 C CA . ILE A 1 102 ? -5.729 7.884 -2.696 1.00 95.81 102 ILE A CA 1
ATOM 808 C C . ILE A 1 102 ? -4.962 7.521 -1.418 1.00 95.81 102 ILE A C 1
ATOM 810 O O . ILE A 1 102 ? -5.560 7.398 -0.350 1.00 95.81 102 ILE A O 1
ATOM 814 N N . VAL A 1 103 ? -3.634 7.386 -1.496 1.00 96.44 103 VAL A N 1
ATOM 815 C CA . VAL A 1 103 ? -2.810 7.052 -0.324 1.00 96.44 103 VAL A CA 1
ATOM 816 C C . VAL A 1 103 ? -2.879 8.143 0.745 1.00 96.44 103 VAL A C 1
ATOM 818 O O . VAL A 1 103 ? -3.021 7.820 1.925 1.00 96.44 103 VAL A O 1
ATOM 821 N N . ALA A 1 104 ? -2.823 9.420 0.358 1.00 95.25 104 ALA A N 1
ATOM 822 C CA . ALA A 1 104 ? -2.961 10.536 1.294 1.00 95.25 104 ALA A CA 1
ATOM 823 C C . ALA A 1 104 ? -4.323 10.522 2.012 1.00 95.25 104 ALA A C 1
ATOM 825 O O . ALA A 1 104 ? -4.372 10.631 3.234 1.00 95.25 104 ALA A O 1
ATOM 826 N N . TRP A 1 105 ? -5.409 10.292 1.270 1.00 95.81 105 TRP A N 1
ATOM 827 C CA . TRP A 1 105 ? -6.765 10.184 1.814 1.00 95.81 105 TRP A CA 1
ATOM 828 C C . TRP A 1 105 ? -6.907 9.035 2.824 1.00 95.81 105 TRP A C 1
ATOM 830 O O . TRP A 1 105 ? -7.597 9.171 3.836 1.00 95.81 105 TRP A O 1
ATOM 840 N N . ILE A 1 106 ? -6.246 7.897 2.568 1.00 96.25 106 ILE A N 1
ATOM 841 C CA . ILE A 1 106 ? -6.230 6.754 3.495 1.00 96.25 106 ILE A CA 1
ATOM 842 C C . ILE A 1 106 ? -5.446 7.107 4.762 1.00 96.25 106 ILE A C 1
ATOM 844 O O . ILE A 1 106 ? -5.904 6.794 5.859 1.00 96.25 106 ILE A O 1
ATOM 848 N N . LYS A 1 107 ? -4.282 7.758 4.627 1.00 96.19 107 LYS A N 1
ATOM 849 C CA . LYS A 1 107 ? -3.457 8.188 5.769 1.00 96.19 107 LYS A CA 1
ATOM 850 C C . LYS A 1 107 ? -4.225 9.117 6.703 1.00 96.19 107 LYS A C 1
ATOM 852 O O . LYS A 1 107 ? -4.258 8.850 7.897 1.00 96.19 107 LYS A O 1
ATOM 857 N N . GLU A 1 108 ? -4.897 10.123 6.152 1.00 95.19 108 GLU A N 1
ATOM 858 C CA . GLU A 1 108 ? -5.714 11.069 6.921 1.00 95.19 108 GLU A CA 1
ATOM 859 C C . GLU A 1 108 ? -6.773 10.343 7.769 1.00 95.19 108 GLU A C 1
ATOM 861 O O . GLU A 1 108 ? -6.840 10.524 8.980 1.00 95.19 108 GLU A O 1
ATOM 866 N N . ARG A 1 109 ? -7.525 9.410 7.175 1.00 94.75 109 ARG A N 1
ATOM 867 C CA . ARG A 1 109 ? -8.557 8.638 7.897 1.00 94.75 109 ARG A CA 1
ATOM 868 C C . ARG A 1 109 ? -8.026 7.690 8.956 1.00 94.75 109 ARG A C 1
ATOM 870 O O . ARG A 1 109 ? -8.743 7.363 9.888 1.00 94.75 109 ARG A O 1
ATOM 877 N N . VAL A 1 110 ? -6.802 7.207 8.789 1.00 92.81 110 VAL A N 1
ATOM 878 C CA . VAL A 1 110 ? -6.146 6.359 9.785 1.00 92.81 110 VAL A CA 1
ATOM 879 C C . VAL A 1 110 ? -5.677 7.179 10.990 1.00 92.81 110 VAL A C 1
ATOM 881 O O . VAL A 1 110 ? -5.601 6.636 12.090 1.00 92.81 110 VAL A O 1
ATOM 884 N N . GLU A 1 111 ? -5.342 8.457 10.796 1.00 88.56 111 GLU A N 1
ATOM 885 C CA . GLU A 1 111 ? -4.941 9.371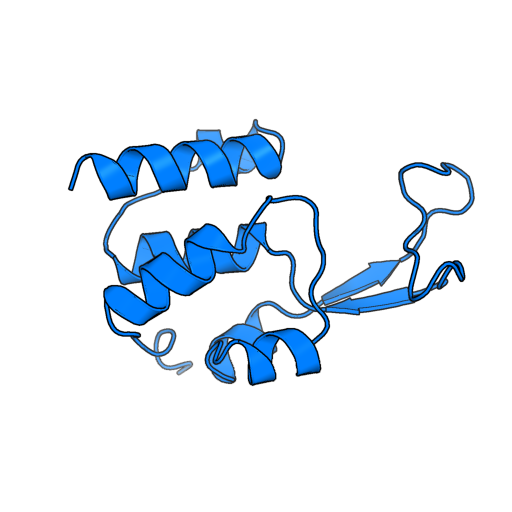 11.874 1.00 88.56 111 GLU A CA 1
ATOM 886 C C . GLU A 1 111 ? -6.135 9.871 12.702 1.00 88.56 111 GLU A C 1
ATOM 888 O O . GLU A 1 111 ? -5.970 10.172 13.884 1.00 88.56 111 GLU A O 1
ATOM 893 N N . GLU A 1 112 ? -7.330 9.919 12.109 1.00 80.56 112 GLU A N 1
ATOM 894 C CA . GLU A 1 112 ? -8.579 10.301 12.783 1.00 80.56 112 GLU A CA 1
ATOM 895 C C . GLU A 1 112 ? -9.153 9.206 13.723 1.00 80.56 112 GLU A C 1
ATOM 897 O O . GLU A 1 112 ? -10.041 9.516 14.520 1.00 80.56 112 GLU A O 1
ATOM 902 N N . ASP A 1 113 ? -8.627 7.967 13.670 1.00 60.16 113 ASP A N 1
ATOM 903 C CA . ASP A 1 113 ? -9.135 6.728 14.320 1.00 60.16 113 ASP A CA 1
ATOM 904 C C . ASP A 1 113 ? -8.270 6.189 15.499 1.00 60.16 113 ASP A C 1
ATOM 906 O O . ASP A 1 113 ? -8.779 6.129 16.644 1.00 60.16 113 ASP A O 1
#

Radius of gyration: 14.52 Å; chains: 1; bounding box: 34×32×40 Å

Sequence (113 aa):
MPKGLTKISKPLALRLLSLCDGDEIWSCDYCRTQRVPEDWIVRLRDIYESNFADPGSTIYQEGNPLPHYEGVRSVDIAVCVAENLSIKVDPWVLESNHRAVIVAWIKERVEED

pLDDT: mean 86.19, std 14.59, range [33.06, 97.94]